Protein AF-A0A6J7VEW5-F1 (afdb_monomer_lite)

Secondary structure (DSSP, 8-state):
--HHHHHHHHHH-----PPP-PPPTT--S------HHHHHHH-------HHHHHHHHH-

Organism: NCBI:txid449393

Structure (mmCIF, N/CA/C/O backbone):
data_AF-A0A6J7VEW5-F1
#
_entry.id   AF-A0A6J7VEW5-F1
#
loop_
_atom_site.group_PDB
_atom_site.id
_atom_site.type_symbol
_atom_site.label_atom_id
_atom_site.label_alt_id
_atom_site.label_comp_id
_atom_site.label_asym_id
_atom_site.label_entity_id
_atom_site.label_seq_id
_atom_site.pdbx_PDB_ins_code
_atom_site.Cartn_x
_atom_site.Cartn_y
_atom_site.Cartn_z
_atom_site.occupancy
_atom_site.B_iso_or_equiv
_atom_site.auth_seq_id
_atom_site.auth_comp_id
_atom_site.auth_asym_id
_atom_site.auth_atom_id
_atom_site.pdbx_PDB_model_num
ATOM 1 N N . MET A 1 1 ? -1.474 11.782 -3.056 1.00 62.81 1 MET A N 1
ATOM 2 C CA . MET A 1 1 ? -0.163 11.509 -2.434 1.00 62.81 1 MET A CA 1
ATOM 3 C C . MET A 1 1 ? -0.209 11.782 -0.921 1.00 62.81 1 MET A C 1
ATOM 5 O O . MET A 1 1 ? 0.395 12.737 -0.485 1.00 62.81 1 MET A O 1
ATOM 9 N N . LEU A 1 2 ? -0.996 11.017 -0.144 1.00 86.81 2 LEU A N 1
ATOM 10 C CA . LEU A 1 2 ? -0.987 10.917 1.343 1.00 86.81 2 LEU A CA 1
ATOM 11 C C . LEU A 1 2 ? -1.914 9.752 1.799 1.00 86.81 2 LEU A C 1
ATOM 13 O O . LEU A 1 2 ? -2.486 9.771 2.884 1.00 86.81 2 LEU A O 1
ATOM 17 N N . GLU A 1 3 ? -2.145 8.752 0.941 1.00 89.75 3 GLU A N 1
ATOM 18 C CA . GLU A 1 3 ? -3.186 7.727 1.153 1.00 89.75 3 GLU A CA 1
ATOM 19 C C . GLU A 1 3 ? -2.948 6.894 2.417 1.00 89.75 3 GLU A C 1
ATOM 21 O O . GLU A 1 3 ? -3.867 6.687 3.207 1.00 89.75 3 GLU A O 1
ATOM 26 N N . VAL A 1 4 ? -1.695 6.505 2.655 1.00 91.12 4 VAL A N 1
ATOM 27 C CA . VAL A 1 4 ? -1.292 5.782 3.867 1.00 91.12 4 VAL A CA 1
ATOM 28 C C . VAL A 1 4 ? -1.548 6.625 5.120 1.00 91.12 4 VAL A C 1
ATOM 30 O O . VAL A 1 4 ? -2.134 6.126 6.073 1.00 91.12 4 VAL A O 1
ATOM 33 N N . VAL A 1 5 ? -1.194 7.917 5.109 1.00 90.94 5 VAL A N 1
ATOM 34 C CA . VAL A 1 5 ? -1.430 8.820 6.253 1.00 90.94 5 VAL A CA 1
ATOM 35 C C . VAL A 1 5 ? -2.925 8.933 6.556 1.00 90.94 5 VAL A C 1
ATOM 37 O O . VAL A 1 5 ? -3.322 8.794 7.706 1.00 9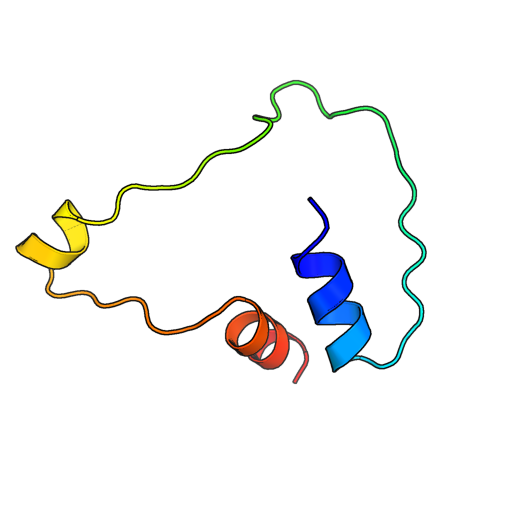0.94 5 VAL A O 1
ATOM 40 N N . ARG A 1 6 ? -3.770 9.102 5.529 1.00 90.69 6 ARG A N 1
ATOM 41 C CA . ARG A 1 6 ? -5.237 9.129 5.689 1.00 90.69 6 ARG A CA 1
ATOM 42 C C . ARG A 1 6 ? -5.792 7.819 6.236 1.00 90.69 6 ARG A C 1
ATOM 44 O O . ARG A 1 6 ? -6.619 7.833 7.134 1.00 90.69 6 ARG A O 1
ATOM 51 N N . THR A 1 7 ? -5.291 6.695 5.742 1.00 92.50 7 THR A N 1
ATOM 52 C CA . THR A 1 7 ? -5.702 5.372 6.223 1.00 92.50 7 THR A CA 1
ATOM 53 C C . THR A 1 7 ? -5.380 5.196 7.708 1.00 92.50 7 THR A C 1
ATOM 55 O O . THR A 1 7 ? -6.208 4.697 8.465 1.00 92.50 7 THR A O 1
ATOM 58 N N . LEU A 1 8 ? -4.201 5.645 8.147 1.00 91.19 8 LEU A N 1
ATOM 59 C CA . LEU A 1 8 ? -3.803 5.599 9.555 1.00 91.19 8 LEU A CA 1
ATOM 60 C C . LEU A 1 8 ? -4.638 6.547 10.426 1.00 91.19 8 LEU A C 1
ATOM 62 O O . LEU A 1 8 ? -5.042 6.144 11.516 1.00 91.19 8 LEU A O 1
ATOM 66 N N . LEU A 1 9 ? -4.943 7.760 9.948 1.00 90.56 9 LEU A N 1
ATOM 67 C CA . LEU A 1 9 ? -5.875 8.686 10.610 1.00 90.56 9 LEU A CA 1
ATOM 68 C C . LEU A 1 9 ? -7.229 8.004 10.865 1.00 90.56 9 LEU A C 1
ATOM 70 O O . LEU A 1 9 ? -7.701 7.959 12.001 1.00 90.56 9 LEU A O 1
ATOM 74 N N . ASP A 1 10 ? -7.811 7.4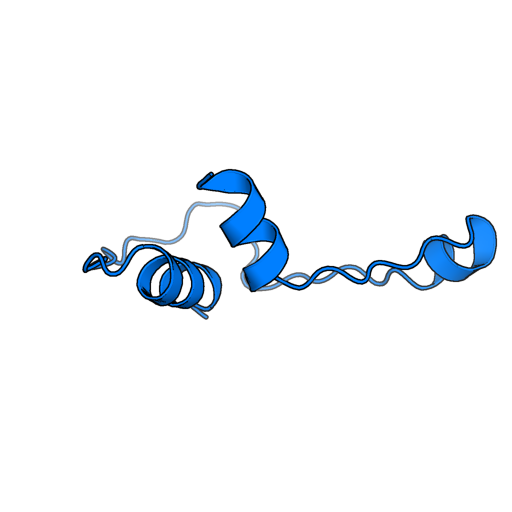08 9.823 1.00 91.62 10 ASP A N 1
ATOM 75 C CA . ASP A 1 10 ? -9.124 6.760 9.889 1.00 91.62 10 ASP A CA 1
ATOM 76 C C . ASP A 1 10 ? -9.149 5.543 10.823 1.00 91.62 10 ASP A C 1
ATOM 78 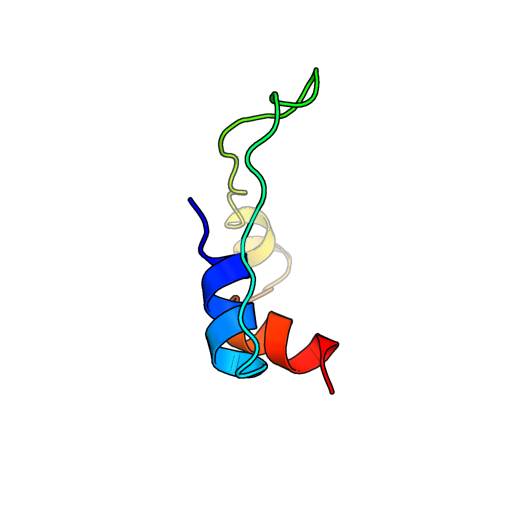O O . ASP A 1 10 ? -10.177 5.253 11.433 1.00 91.62 10 ASP A O 1
ATOM 82 N N . LEU A 1 11 ? -8.049 4.786 10.893 1.00 92.81 11 LEU A N 1
ATOM 83 C CA . LEU A 1 11 ? -7.962 3.576 11.717 1.00 92.81 11 LEU A CA 1
ATOM 84 C C . LEU A 1 11 ? -7.670 3.881 13.187 1.00 92.81 11 LEU A C 1
ATOM 86 O O . LEU A 1 11 ? -8.187 3.199 14.067 1.00 92.81 11 LEU A O 1
ATOM 90 N N . THR A 1 12 ? -6.834 4.880 13.458 1.00 90.19 12 THR A N 1
ATOM 91 C CA . THR A 1 12 ? -6.361 5.179 14.820 1.00 90.19 12 THR A CA 1
ATOM 92 C C . THR A 1 12 ? -7.206 6.232 15.530 1.00 90.19 12 THR A C 1
ATOM 94 O O . THR A 1 12 ? -7.075 6.398 16.742 1.00 90.19 12 THR A O 1
ATOM 97 N N . GLY A 1 13 ? -8.025 6.991 14.792 1.00 87.69 13 GLY A N 1
ATOM 98 C CA . GLY A 1 13 ? -8.780 8.132 15.318 1.00 87.69 13 GLY A CA 1
ATOM 99 C C . GLY A 1 13 ? -7.896 9.254 15.877 1.00 87.69 13 GLY A C 1
ATOM 100 O O . GLY A 1 13 ? -8.400 10.183 16.506 1.00 87.69 13 GLY A O 1
ATOM 101 N N . SER A 1 14 ? -6.579 9.163 15.682 1.00 84.62 14 SER A N 1
ATOM 102 C CA . SER A 1 14 ? -5.598 10.133 16.157 1.00 84.62 14 SER A CA 1
ATOM 103 C C . SER A 1 14 ? -5.365 11.192 15.088 1.00 84.62 14 SER A C 1
ATOM 105 O O . SER A 1 14 ? -5.391 10.875 13.903 1.00 84.62 14 SER A O 1
ATOM 107 N N . SER A 1 15 ? -5.101 12.438 15.490 1.00 80.06 15 SER A N 1
ATOM 108 C CA . SER A 1 15 ? -4.644 13.456 14.538 1.00 80.06 15 SER A CA 1
ATOM 109 C C . SER A 1 15 ? -3.168 13.229 14.208 1.00 80.06 15 SER A C 1
ATOM 111 O O . SER A 1 15 ? -2.321 13.211 15.101 1.00 80.06 15 SER A O 1
ATOM 113 N N . LEU A 1 16 ? -2.869 13.051 12.926 1.00 79.94 16 LEU A N 1
ATOM 114 C CA . LEU A 1 16 ? -1.532 13.017 12.344 1.00 79.94 16 LEU A CA 1
ATOM 115 C C . LEU A 1 16 ? -1.369 14.309 11.550 1.00 79.94 16 LEU A C 1
ATOM 117 O O . LEU A 1 16 ? -1.986 14.470 10.500 1.00 79.94 16 LEU A O 1
ATOM 121 N N . GLU A 1 17 ? -0.529 15.208 12.052 1.00 83.94 17 GLU A N 1
ATOM 122 C CA . GLU A 1 17 ? -0.114 16.420 11.346 1.00 83.94 17 GLU A CA 1
ATOM 123 C C . GLU A 1 17 ? 1.238 16.138 10.675 1.00 83.94 17 GLU A C 1
ATOM 125 O O . GLU A 1 17 ? 2.268 16.144 11.357 1.00 83.94 17 GLU A O 1
ATOM 130 N N . PRO A 1 18 ? 1.272 15.795 9.372 1.00 85.50 18 PRO A N 1
ATOM 131 C CA . PRO A 1 18 ? 2.523 15.478 8.703 1.00 85.50 18 PRO A CA 1
ATOM 132 C C . PRO A 1 18 ? 3.360 16.743 8.499 1.00 85.50 18 PRO A C 1
ATOM 134 O O . PRO A 1 18 ? 2.896 17.737 7.941 1.00 85.50 18 PRO A O 1
ATOM 137 N N . GLU A 1 19 ? 4.630 16.675 8.884 1.00 91.81 19 GLU A N 1
ATOM 138 C CA . GLU A 1 19 ? 5.616 17.692 8.535 1.00 91.81 19 GLU A CA 1
ATOM 139 C C . GLU A 1 19 ? 6.146 17.434 7.117 1.00 91.81 19 GLU A C 1
ATOM 141 O O . GLU A 1 19 ? 6.661 16.355 6.811 1.00 91.81 19 GLU A O 1
ATOM 146 N N . PHE A 1 20 ? 6.019 18.427 6.235 1.00 91.31 20 PHE A N 1
ATOM 147 C CA . PHE A 1 20 ? 6.578 18.356 4.887 1.00 91.31 20 PHE A CA 1
ATOM 148 C C . PHE A 1 20 ? 8.028 18.831 4.904 1.00 91.31 20 PHE A C 1
ATOM 150 O O . PHE A 1 20 ? 8.307 19.994 5.184 1.00 91.31 20 PHE A O 1
ATOM 157 N N . VAL A 1 21 ? 8.939 17.925 4.563 1.00 93.69 21 VAL A N 1
ATOM 158 C CA . VAL A 1 21 ? 10.386 18.171 4.525 1.00 93.69 21 VAL A CA 1
ATOM 159 C C . VAL A 1 21 ? 10.934 18.010 3.106 1.00 93.69 21 VAL A C 1
ATOM 161 O O . VAL A 1 21 ? 10.229 17.552 2.201 1.00 93.69 21 VAL A O 1
ATOM 164 N N . GLU A 1 22 ? 12.197 18.385 2.893 1.00 94.50 22 GLU A N 1
ATOM 165 C CA . GLU A 1 22 ? 12.866 18.180 1.605 1.00 94.50 22 GLU A CA 1
ATOM 166 C C . GLU A 1 22 ? 12.875 16.697 1.197 1.00 94.50 22 GLU A C 1
ATOM 168 O O . GLU A 1 22 ? 13.024 15.794 2.027 1.00 94.50 22 GLU A O 1
ATOM 173 N N . ARG A 1 23 ? 12.729 16.439 -0.110 1.00 92.31 23 ARG A N 1
ATOM 174 C CA . ARG A 1 23 ? 12.809 15.077 -0.654 1.00 92.31 23 ARG A CA 1
ATOM 175 C C . ARG A 1 23 ? 14.185 14.486 -0.386 1.00 92.31 23 ARG A C 1
ATOM 177 O O . ARG A 1 23 ? 15.200 15.149 -0.598 1.00 92.31 23 ARG A O 1
ATOM 184 N N . ARG A 1 24 ? 14.228 13.211 0.003 1.00 94.75 24 ARG A N 1
ATOM 185 C CA . ARG A 1 24 ? 15.505 12.529 0.217 1.00 94.75 24 ARG A CA 1
ATOM 186 C C . ARG A 1 24 ? 16.171 12.266 -1.130 1.00 94.75 24 ARG A C 1
ATOM 188 O O . ARG A 1 24 ? 15.516 11.939 -2.123 1.00 94.75 24 ARG A O 1
ATOM 195 N N . ALA A 1 25 ? 17.491 12.427 -1.169 1.00 95.56 25 ALA A N 1
ATOM 196 C CA . ALA A 1 25 ? 18.268 12.170 -2.373 1.00 95.56 25 ALA A CA 1
ATOM 197 C C . ALA A 1 25 ? 18.120 10.696 -2.791 1.00 95.56 25 ALA A C 1
ATOM 199 O O . ALA A 1 25 ? 18.375 9.795 -1.995 1.00 95.56 25 ALA A O 1
ATOM 200 N N . GLY A 1 26 ? 17.715 10.466 -4.042 1.00 95.50 26 GLY A N 1
ATOM 201 C CA . GLY A 1 26 ? 17.476 9.126 -4.588 1.00 95.50 26 GLY A CA 1
ATOM 202 C C . GLY A 1 26 ? 16.027 8.636 -4.502 1.00 95.50 26 GLY A C 1
ATOM 203 O O . GLY A 1 26 ? 15.719 7.618 -5.119 1.00 95.50 26 GLY A O 1
ATOM 204 N N . ASP A 1 27 ? 15.125 9.357 -3.824 1.00 94.81 27 ASP A N 1
ATOM 205 C CA . ASP A 1 27 ? 13.708 8.986 -3.793 1.00 94.81 27 ASP A CA 1
ATOM 206 C C . ASP A 1 27 ? 13.090 9.087 -5.191 1.00 94.81 27 ASP A C 1
ATOM 208 O O . ASP A 1 27 ? 13.143 10.136 -5.842 1.00 94.81 27 ASP A O 1
ATOM 212 N N . ILE A 1 28 ? 12.424 8.022 -5.630 1.00 92.56 28 ILE A N 1
ATOM 213 C CA . ILE A 1 28 ? 11.586 8.024 -6.832 1.00 92.56 28 ILE A CA 1
ATOM 214 C C . ILE A 1 28 ? 10.207 8.564 -6.438 1.00 92.56 28 ILE A C 1
ATOM 216 O O . ILE A 1 28 ? 9.676 8.193 -5.398 1.00 92.56 28 ILE A O 1
ATOM 220 N N . GLY A 1 29 ? 9.642 9.466 -7.247 1.00 89.12 29 GLY A N 1
ATOM 221 C CA . GLY A 1 29 ? 8.387 10.147 -6.904 1.00 89.12 29 GLY A CA 1
ATOM 222 C C . GLY A 1 29 ? 7.197 9.192 -6.823 1.00 89.12 29 GLY A C 1
ATOM 223 O O . GLY A 1 29 ? 6.498 9.163 -5.817 1.00 89.12 29 GLY A O 1
ATOM 224 N N . GLU A 1 30 ? 6.995 8.390 -7.867 1.00 90.19 30 GLU A N 1
ATOM 225 C CA . GLU A 1 30 ? 5.950 7.369 -7.922 1.00 90.19 30 GLU A CA 1
ATOM 226 C C . GLU A 1 30 ? 6.481 6.148 -8.676 1.00 90.19 30 GLU A C 1
ATOM 228 O O . GLU A 1 30 ? 7.142 6.278 -9.709 1.00 90.19 30 GLU A O 1
ATOM 233 N N . LEU A 1 31 ? 6.210 4.958 -8.144 1.00 92.44 31 LEU A N 1
ATOM 234 C CA . LEU A 1 31 ? 6.592 3.686 -8.743 1.00 92.44 31 LEU A CA 1
ATOM 235 C C . LEU A 1 31 ? 5.569 2.621 -8.343 1.00 92.44 31 LEU A C 1
ATOM 237 O O . LEU A 1 31 ? 5.268 2.463 -7.162 1.00 92.44 31 LEU A O 1
ATOM 241 N N . VAL A 1 32 ? 5.065 1.871 -9.322 1.00 92.94 32 VAL A N 1
ATOM 242 C CA . VAL A 1 32 ? 4.150 0.743 -9.106 1.00 92.94 32 VAL A CA 1
ATOM 243 C C . VAL A 1 32 ? 4.643 -0.445 -9.925 1.00 92.94 32 VAL A C 1
ATOM 245 O O . VAL A 1 32 ? 5.076 -0.282 -11.065 1.00 92.94 32 VAL A O 1
ATOM 248 N N . ALA A 1 33 ? 4.601 -1.640 -9.338 1.00 94.19 33 ALA A N 1
ATOM 249 C CA . ALA A 1 33 ? 5.018 -2.862 -10.013 1.00 94.19 33 ALA A CA 1
ATOM 250 C C . ALA A 1 33 ? 3.921 -3.397 -10.946 1.00 94.19 33 ALA A C 1
ATOM 252 O O . ALA A 1 33 ? 2.759 -3.508 -10.550 1.00 94.19 33 ALA A O 1
ATOM 253 N N . ASP A 1 34 ? 4.307 -3.826 -12.149 1.00 95.31 34 ASP A N 1
ATOM 254 C CA . ASP A 1 34 ? 3.483 -4.736 -12.944 1.00 95.31 34 ASP A CA 1
ATOM 255 C C . ASP A 1 34 ? 3.621 -6.160 -12.386 1.00 95.31 34 ASP A C 1
ATOM 257 O O . ASP A 1 34 ? 4.682 -6.783 -12.447 1.00 95.31 34 ASP A O 1
ATOM 261 N N . VAL A 1 35 ? 2.527 -6.685 -11.835 1.00 95.62 35 VAL A N 1
ATOM 262 C CA . VAL A 1 35 ? 2.477 -8.016 -11.213 1.00 95.62 35 VAL A CA 1
ATOM 263 C C . VAL A 1 35 ? 1.949 -9.108 -12.152 1.00 95.62 35 VAL A C 1
ATOM 265 O O . VAL A 1 35 ? 1.719 -10.240 -11.719 1.00 95.62 35 VAL A O 1
ATOM 268 N N . SER A 1 36 ? 1.759 -8.809 -13.441 1.00 95.44 36 SER A N 1
ATOM 269 C CA . SER A 1 36 ? 1.157 -9.730 -14.417 1.00 95.44 36 SER A CA 1
ATOM 270 C C . SER A 1 36 ? 1.926 -11.046 -14.553 1.00 95.44 36 SER A C 1
ATOM 272 O O . SER A 1 36 ? 1.320 -12.116 -14.642 1.00 95.44 36 SER A O 1
ATOM 274 N N . LEU A 1 37 ? 3.262 -11.000 -14.512 1.00 96.19 37 LEU A N 1
ATOM 275 C CA . LEU A 1 37 ? 4.090 -12.205 -14.603 1.00 96.19 37 LEU A CA 1
ATOM 276 C C . LEU A 1 37 ? 3.921 -13.111 -13.376 1.00 96.19 37 LEU A C 1
ATOM 278 O O . LEU A 1 37 ? 3.756 -14.320 -13.530 1.00 96.19 37 LEU A O 1
ATOM 282 N N . ALA A 1 38 ? 3.911 -12.533 -12.172 1.00 96.50 38 ALA A N 1
ATOM 283 C CA . ALA A 1 38 ? 3.705 -13.278 -10.932 1.00 96.50 38 ALA A CA 1
ATOM 284 C C . ALA A 1 38 ? 2.319 -13.940 -10.905 1.00 96.50 38 ALA A C 1
ATOM 286 O O . ALA A 1 38 ? 2.214 -15.121 -10.575 1.00 96.50 38 ALA A O 1
ATOM 287 N N . ARG A 1 39 ? 1.275 -13.224 -11.350 1.00 96.25 39 ARG A N 1
ATOM 288 C CA . ARG A 1 39 ? -0.075 -13.789 -11.516 1.00 96.25 39 ARG A CA 1
ATOM 289 C C . ARG A 1 39 ? -0.071 -14.982 -12.473 1.00 96.25 39 ARG A C 1
ATOM 291 O O . ARG A 1 39 ? -0.622 -16.028 -12.148 1.00 96.25 39 ARG A O 1
ATOM 298 N N . LYS A 1 40 ? 0.582 -14.848 -13.634 1.00 97.44 40 LYS A N 1
ATOM 299 C CA . LYS A 1 40 ? 0.619 -15.890 -14.674 1.00 97.44 40 LYS A CA 1
ATOM 300 C C . LYS A 1 40 ? 1.400 -17.137 -14.255 1.00 97.44 40 LYS A C 1
ATOM 302 O O . LYS A 1 40 ? 0.974 -18.243 -14.563 1.00 97.44 40 LYS A O 1
ATOM 307 N N . VAL A 1 41 ? 2.564 -16.959 -13.633 1.00 98.12 41 VAL A N 1
ATOM 308 C CA . VAL A 1 41 ? 3.514 -18.056 -13.379 1.00 98.12 41 VAL A CA 1
ATOM 309 C C . VAL A 1 41 ? 3.282 -18.709 -12.022 1.00 98.12 41 VAL A C 1
ATOM 311 O O . VAL A 1 41 ? 3.372 -19.926 -11.912 1.00 98.12 41 VAL A O 1
ATOM 314 N N . LEU A 1 42 ? 2.988 -17.910 -10.996 1.00 96.94 42 LEU A N 1
ATOM 315 C CA . LEU A 1 42 ? 2.872 -18.382 -9.615 1.00 96.94 42 LEU A CA 1
ATOM 316 C C . LEU A 1 42 ? 1.416 -18.517 -9.154 1.00 96.94 42 LEU A C 1
ATOM 318 O O . LEU A 1 42 ? 1.175 -19.009 -8.057 1.00 96.94 42 LEU A O 1
ATOM 322 N N . GLY A 1 43 ? 0.445 -18.051 -9.947 1.00 95.38 43 GLY A N 1
ATOM 323 C CA . GLY A 1 43 ? -0.968 -18.042 -9.556 1.00 95.38 43 GLY A CA 1
ATOM 324 C C . GLY A 1 43 ? -1.276 -17.112 -8.377 1.00 95.38 43 GLY A C 1
ATOM 325 O O . GLY A 1 43 ? -2.336 -17.228 -7.766 1.00 95.38 43 GLY A O 1
ATOM 326 N N . VAL A 1 44 ? -0.358 -16.202 -8.029 1.00 94.06 44 VAL A N 1
ATOM 327 C CA . VAL A 1 44 ? -0.516 -15.295 -6.886 1.00 94.06 44 VAL A CA 1
ATOM 328 C C . VAL A 1 44 ? -1.566 -14.241 -7.206 1.00 94.06 44 VAL A C 1
ATOM 330 O O . VAL A 1 44 ? -1.460 -13.542 -8.211 1.00 94.06 44 VAL A O 1
ATOM 333 N N . ASN A 1 45 ? -2.534 -14.074 -6.308 1.00 90.94 45 ASN A N 1
ATOM 334 C CA . ASN A 1 45 ? -3.500 -12.985 -6.346 1.00 90.94 45 ASN A CA 1
ATOM 335 C C . ASN A 1 45 ? -3.350 -12.117 -5.096 1.00 90.94 45 ASN A C 1
ATOM 337 O O . ASN A 1 45 ? -3.643 -12.557 -3.990 1.00 90.94 45 ASN A O 1
ATOM 341 N N . PHE A 1 46 ? -2.907 -10.875 -5.290 1.00 90.56 46 PHE A N 1
ATOM 342 C CA . PHE A 1 46 ? -2.899 -9.856 -4.243 1.00 90.56 46 PHE A CA 1
ATOM 343 C C . PHE A 1 46 ? -4.317 -9.300 -4.098 1.00 90.56 46 PHE A C 1
ATOM 345 O O . PHE A 1 46 ? -4.835 -8.711 -5.050 1.00 90.56 46 PHE A O 1
ATOM 352 N N . THR A 1 47 ? -4.945 -9.549 -2.950 1.00 92.06 47 THR A N 1
ATOM 353 C CA . THR A 1 47 ? -6.330 -9.142 -2.659 1.00 92.06 47 THR A CA 1
ATOM 354 C C . THR A 1 47 ? -6.426 -8.071 -1.588 1.00 92.06 47 THR A C 1
ATOM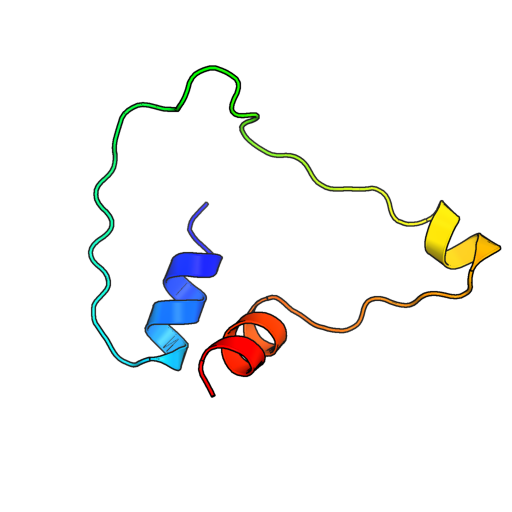 356 O O . THR A 1 47 ? -7.422 -7.360 -1.564 1.00 92.06 47 THR A O 1
ATOM 359 N N . SER A 1 48 ? -5.414 -7.952 -0.728 1.00 93.56 48 SER A N 1
ATOM 360 C CA . SER A 1 48 ? -5.444 -6.979 0.356 1.00 93.56 48 SER A CA 1
ATOM 361 C C . SER A 1 48 ? -5.201 -5.567 -0.137 1.00 93.56 48 SER A C 1
ATOM 363 O O . SER A 1 48 ? -4.263 -5.312 -0.898 1.00 93.56 48 SER A O 1
ATOM 365 N N . ASP A 1 49 ? -6.045 -4.656 0.330 1.00 92.69 49 ASP A N 1
ATOM 366 C CA . ASP A 1 49 ? -5.878 -3.229 0.114 1.00 92.69 49 ASP A CA 1
ATOM 367 C C . ASP A 1 49 ? -5.028 -2.579 1.222 1.00 92.69 49 ASP A C 1
ATOM 369 O O . ASP A 1 49 ? -4.636 -3.203 2.214 1.00 92.69 49 ASP A O 1
ATOM 373 N N . VAL A 1 50 ? -4.712 -1.295 1.038 1.00 93.06 50 VAL A N 1
ATOM 374 C CA . VAL A 1 50 ? -3.881 -0.518 1.970 1.00 93.06 50 VAL A CA 1
ATOM 375 C C . VAL A 1 50 ? -4.503 -0.446 3.368 1.00 93.06 50 VAL A C 1
ATOM 377 O O . VAL A 1 50 ? -3.769 -0.430 4.357 1.00 93.06 50 VAL A O 1
ATOM 380 N N . ARG A 1 51 ? -5.838 -0.432 3.477 1.00 93.69 51 ARG A N 1
ATOM 381 C CA . ARG A 1 51 ? -6.546 -0.369 4.759 1.00 93.69 51 ARG A CA 1
ATOM 382 C C . ARG A 1 51 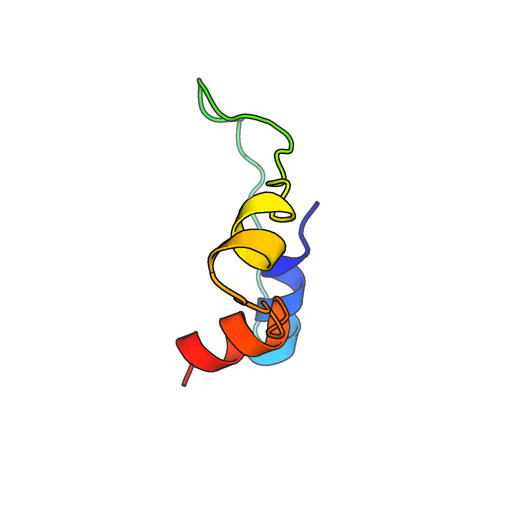? -6.460 -1.691 5.504 1.00 93.69 51 ARG A C 1
ATOM 384 O O . ARG A 1 51 ? -6.166 -1.669 6.695 1.00 93.69 51 ARG A O 1
ATOM 391 N N . GLU A 1 52 ? -6.674 -2.815 4.825 1.00 94.88 52 GLU A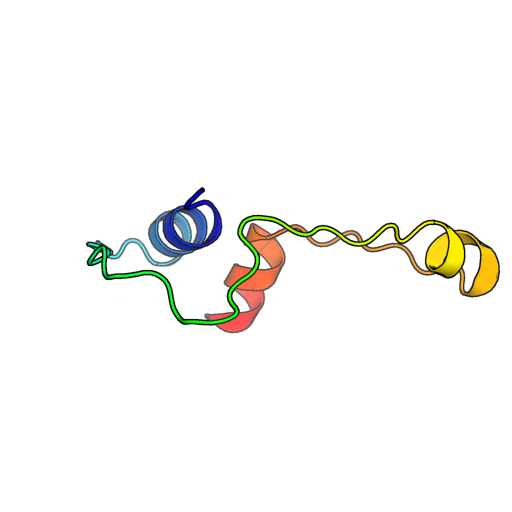 N 1
ATOM 392 C CA . GLU A 1 52 ? -6.520 -4.152 5.407 1.00 94.88 52 GLU A CA 1
ATOM 393 C C . GLU A 1 52 ? -5.091 -4.375 5.911 1.00 94.88 52 GLU A C 1
ATOM 395 O O . GLU A 1 52 ? -4.890 -4.820 7.043 1.00 94.88 52 GLU A O 1
ATOM 400 N N . ILE A 1 53 ? -4.094 -3.996 5.103 1.00 94.62 53 ILE A N 1
ATOM 401 C CA . ILE A 1 53 ? -2.682 -4.090 5.487 1.00 94.62 53 ILE A CA 1
ATOM 402 C C . ILE A 1 53 ? -2.408 -3.211 6.711 1.00 94.62 53 ILE A C 1
ATOM 404 O O . ILE A 1 53 ? -1.865 -3.701 7.700 1.00 94.62 53 ILE A O 1
ATOM 408 N N . ALA A 1 54 ? -2.809 -1.936 6.688 1.00 93.44 54 ALA A N 1
ATOM 409 C CA . ALA A 1 54 ? -2.586 -1.025 7.809 1.00 93.44 54 ALA A CA 1
ATOM 410 C C . ALA A 1 54 ? -3.273 -1.511 9.098 1.00 93.44 54 ALA A C 1
ATOM 412 O O . ALA A 1 54 ? -2.654 -1.497 10.159 1.00 93.44 54 ALA A O 1
ATOM 413 N N . ALA A 1 55 ? -4.511 -2.003 9.010 1.00 93.62 55 ALA A N 1
ATOM 414 C CA . ALA A 1 55 ? -5.238 -2.551 10.154 1.00 93.62 55 ALA A CA 1
ATOM 415 C C . ALA A 1 55 ? -4.543 -3.782 10.758 1.00 93.62 55 ALA A C 1
ATOM 417 O O . ALA A 1 55 ? -4.548 -3.950 11.976 1.00 93.62 55 ALA A O 1
ATOM 418 N N . SER A 1 56 ? -3.911 -4.622 9.931 1.00 94.69 56 SER A N 1
ATOM 419 C CA . SER A 1 56 ? -3.180 -5.808 10.401 1.00 94.69 56 SER A CA 1
ATOM 420 C C . SER A 1 56 ? -1.898 -5.493 11.182 1.00 94.69 56 SER A C 1
ATOM 422 O O . SER A 1 56 ? -1.407 -6.357 11.898 1.00 94.69 56 SER A O 1
ATOM 424 N N . LEU A 1 57 ? -1.356 -4.277 11.048 1.00 91.00 57 LEU A N 1
ATOM 425 C CA . LEU A 1 57 ? -0.106 -3.848 11.688 1.00 91.00 57 LEU A CA 1
ATOM 426 C C . LEU A 1 57 ? -0.317 -3.048 12.983 1.00 91.00 57 LEU A C 1
ATOM 428 O O . LEU A 1 57 ? 0.646 -2.821 13.713 1.00 91.00 57 LEU A O 1
ATOM 432 N N . ILE A 1 58 ? -1.539 -2.565 13.230 1.00 85.75 58 ILE A N 1
ATOM 433 C CA . ILE A 1 58 ? -1.877 -1.720 14.390 1.00 85.75 58 ILE A CA 1
ATOM 434 C C . ILE A 1 58 ? -2.483 -2.546 15.543 1.00 85.75 58 ILE A C 1
ATOM 436 O O . ILE A 1 58 ? -2.449 -2.096 16.688 1.00 85.75 58 ILE A O 1
ATOM 440 N N . ASN A 1 59 ? -3.014 -3.739 15.251 1.00 60.50 59 ASN A N 1
ATOM 441 C CA . ASN A 1 59 ? -3.518 -4.705 16.240 1.00 60.50 59 ASN A CA 1
ATOM 442 C C . ASN A 1 59 ? -2.406 -5.617 16.769 1.00 60.50 59 ASN A C 1
ATOM 444 O O . ASN A 1 59 ? -2.522 -6.040 17.941 1.00 60.50 59 ASN A O 1
#

pLDDT: mean 91.03, std 6.69, range [60.5, 98.12]

Radius of gyration: 15.51 Å; chains: 1; bounding box: 27×37×31 Å

InterPro domains:
  IPR036291 NAD(P)-binding domain superfamily [SSF51735] (1-58)

Sequence (59 aa):
MLEVVRTLLDLTGSSLEPEFVERRAGDIGELVADVSLARKVLGVNFTSDVREIAASLIN

Foldseek 3Di:
DCVLVVLCCVQVVDDDDDDDDDDDPPDDPDDDDDCVVVCVPVVDDDDDDSNNVSNVVVD